Protein AF-A0A932LHV0-F1 (afdb_monomer)

Structure (mmCIF, N/CA/C/O backbone):
data_AF-A0A932LHV0-F1
#
_entry.id   AF-A0A932LHV0-F1
#
loop_
_atom_site.group_PDB
_atom_site.id
_atom_site.type_symbol
_atom_site.label_atom_id
_atom_site.label_alt_id
_atom_site.label_comp_id
_atom_site.label_asym_id
_atom_site.label_entity_id
_atom_site.label_seq_id
_atom_site.pdbx_PDB_ins_code
_atom_site.Cartn_x
_atom_site.Cartn_y
_atom_site.Cartn_z
_atom_site.occupancy
_atom_site.B_iso_or_equiv
_atom_site.auth_seq_id
_atom_site.auth_comp_id
_atom_site.auth_asym_id
_atom_site.auth_atom_id
_atom_site.pdbx_PDB_model_num
ATOM 1 N N . MET A 1 1 ? 22.022 50.233 45.975 1.00 42.16 1 MET A N 1
ATOM 2 C CA . MET A 1 1 ? 22.257 49.432 44.754 1.00 42.16 1 MET A CA 1
ATOM 3 C C . MET A 1 1 ? 21.323 48.230 44.822 1.00 42.16 1 MET A C 1
ATOM 5 O O . MET A 1 1 ? 21.501 47.379 45.677 1.00 42.16 1 MET A O 1
ATOM 9 N N . ILE A 1 2 ? 20.226 48.292 44.066 1.00 44.16 2 ILE A N 1
ATOM 10 C CA . ILE A 1 2 ? 19.004 47.484 44.217 1.00 44.16 2 ILE A CA 1
ATOM 11 C C . ILE A 1 2 ? 19.108 46.256 43.301 1.00 44.16 2 ILE A C 1
ATOM 13 O O . ILE A 1 2 ? 19.063 46.418 42.084 1.00 44.16 2 ILE A O 1
ATOM 17 N N . THR A 1 3 ? 19.202 45.040 43.843 1.00 54.91 3 THR A N 1
ATOM 18 C CA . THR A 1 3 ? 18.947 43.809 43.077 1.00 54.91 3 THR A CA 1
ATOM 19 C C . THR A 1 3 ? 17.485 43.416 43.279 1.00 54.91 3 THR A C 1
ATOM 21 O O . THR A 1 3 ? 17.048 43.054 44.368 1.00 54.91 3 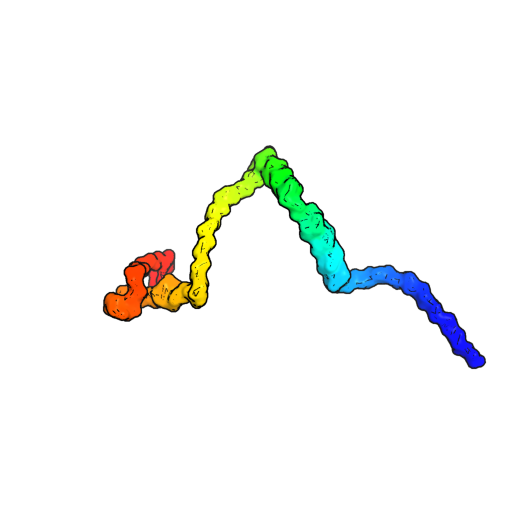THR A O 1
ATOM 24 N N . ARG A 1 4 ? 16.683 43.599 42.226 1.00 42.88 4 ARG A N 1
ATOM 25 C CA . ARG A 1 4 ? 15.242 43.320 42.230 1.00 42.88 4 ARG A CA 1
ATOM 26 C C . ARG A 1 4 ? 14.981 41.818 42.434 1.00 42.88 4 ARG A C 1
ATOM 28 O O . ARG A 1 4 ? 15.729 41.008 41.887 1.00 42.88 4 ARG A O 1
ATOM 35 N N . PRO A 1 5 ? 13.904 41.437 43.141 1.00 51.25 5 PRO A N 1
ATOM 36 C CA . PRO A 1 5 ? 13.514 40.043 43.278 1.00 51.25 5 PRO A CA 1
ATOM 37 C C . PRO A 1 5 ? 13.087 39.498 41.913 1.00 51.25 5 PRO A C 1
ATOM 39 O O . PRO A 1 5 ? 12.375 40.160 41.154 1.00 51.25 5 PRO A O 1
ATOM 42 N N . VAL A 1 6 ? 13.526 38.280 41.601 1.00 61.06 6 VAL A N 1
ATOM 43 C CA . VAL A 1 6 ? 13.008 37.507 40.472 1.00 61.06 6 VAL A CA 1
ATOM 44 C C . VAL A 1 6 ? 11.541 37.221 40.772 1.00 61.06 6 VAL A C 1
ATOM 46 O O . VAL A 1 6 ? 11.213 36.347 41.572 1.00 61.06 6 VAL A O 1
ATOM 49 N N . CYS A 1 7 ? 10.644 37.987 40.152 1.00 43.94 7 CYS A N 1
ATOM 50 C CA . CYS A 1 7 ? 9.229 37.662 40.113 1.00 43.94 7 CYS A CA 1
ATOM 51 C C . CYS A 1 7 ? 9.088 36.305 39.414 1.00 43.94 7 CYS A C 1
ATOM 53 O O . CYS A 1 7 ? 9.160 36.219 38.187 1.00 43.94 7 CYS A O 1
ATOM 55 N N . ARG A 1 8 ? 8.909 35.238 40.199 1.00 54.28 8 ARG A N 1
ATOM 56 C CA . ARG A 1 8 ? 8.499 33.919 39.718 1.00 54.28 8 ARG A CA 1
ATOM 57 C C . ARG A 1 8 ? 7.060 34.027 39.219 1.00 54.28 8 ARG A C 1
ATOM 59 O O . ARG A 1 8 ? 6.108 33.761 39.943 1.00 54.28 8 ARG A O 1
ATOM 66 N N . GLY A 1 9 ? 6.921 34.512 37.991 1.00 44.12 9 GLY A N 1
ATOM 67 C CA . GLY A 1 9 ? 5.641 34.653 37.321 1.00 44.12 9 GLY A CA 1
ATOM 68 C C . GLY A 1 9 ? 5.087 33.282 36.966 1.00 44.12 9 GLY A C 1
ATOM 69 O O . GLY A 1 9 ? 5.616 32.614 36.080 1.00 44.12 9 GLY A O 1
ATOM 70 N N . TYR A 1 10 ? 4.000 32.902 37.635 1.00 54.75 10 TYR A N 1
ATOM 71 C CA . TYR A 1 10 ? 2.962 32.046 37.069 1.00 54.75 10 TYR A CA 1
ATOM 72 C C . TYR A 1 10 ? 2.444 32.724 35.791 1.00 54.75 10 TYR A C 1
ATOM 74 O O . TYR A 1 10 ? 1.514 33.526 35.825 1.00 54.75 10 TYR A O 1
ATOM 82 N N . ARG A 1 11 ? 3.119 32.483 34.667 1.00 50.19 11 ARG A N 1
ATOM 83 C CA . ARG A 1 11 ? 2.658 32.886 33.340 1.00 50.19 11 ARG A CA 1
ATOM 84 C C . ARG A 1 11 ? 1.945 31.668 32.770 1.00 50.19 11 ARG A C 1
ATOM 86 O O . ARG A 1 11 ? 2.572 30.619 32.655 1.00 50.19 11 ARG A O 1
ATOM 93 N N . GLY A 1 12 ? 0.640 31.801 32.523 1.00 51.25 12 GLY A N 1
ATOM 94 C CA . GLY A 1 12 ? -0.185 30.748 31.933 1.00 51.25 12 GLY A CA 1
ATOM 95 C C . GLY A 1 12 ? 0.533 30.110 30.749 1.00 51.25 12 GLY A C 1
ATOM 96 O O . GLY A 1 12 ? 1.141 30.824 29.952 1.00 51.25 12 GLY A O 1
ATOM 97 N N . GLU A 1 13 ? 0.537 28.778 30.711 1.00 55.97 13 GLU A N 1
ATOM 98 C CA . GLU A 1 13 ? 1.237 27.989 29.702 1.00 55.97 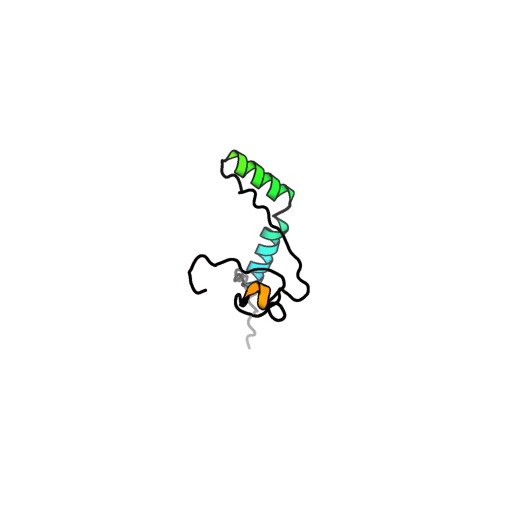13 GLU A CA 1
ATOM 99 C C . GLU A 1 13 ? 0.889 28.493 28.299 1.00 55.97 13 GLU A C 1
ATOM 101 O O . GLU A 1 13 ? -0.213 28.280 27.794 1.00 55.97 13 GLU A O 1
ATOM 106 N N . GLU A 1 14 ? 1.846 29.145 27.642 1.00 62.25 14 GLU A N 1
ATOM 107 C CA . GLU A 1 14 ? 1.822 29.235 26.192 1.00 62.25 14 GLU A CA 1
ATOM 108 C C . GLU A 1 14 ? 1.901 27.798 25.678 1.00 62.25 14 GLU A C 1
ATOM 110 O O . GLU A 1 14 ? 2.918 27.116 25.840 1.00 62.25 14 GLU A O 1
ATOM 115 N N . ILE A 1 15 ? 0.800 27.306 25.112 1.00 71.44 15 ILE A N 1
ATOM 116 C CA . ILE A 1 15 ? 0.734 25.968 24.534 1.00 71.44 15 ILE A CA 1
ATOM 117 C C . ILE A 1 15 ? 1.739 25.911 23.378 1.00 71.44 15 ILE A C 1
ATOM 119 O O . ILE A 1 15 ? 1.465 26.313 22.247 1.00 71.44 15 ILE A O 1
ATOM 123 N N . SER A 1 16 ? 2.938 25.408 23.662 1.00 82.12 16 SER A N 1
ATOM 124 C CA . SER A 1 16 ? 3.938 25.126 22.638 1.00 82.12 16 SER A CA 1
ATOM 125 C C . SER A 1 16 ? 3.404 24.045 21.698 1.00 82.12 16 SER A C 1
ATOM 127 O O . SER A 1 16 ? 2.823 23.061 22.158 1.00 82.12 16 SER A O 1
ATOM 129 N N . ARG A 1 17 ? 3.656 24.171 20.383 1.00 82.31 17 ARG A N 1
ATOM 130 C CA . ARG A 1 17 ? 3.268 23.164 19.368 1.00 82.31 17 ARG A CA 1
ATOM 131 C C . ARG A 1 17 ? 3.678 21.749 19.777 1.00 82.31 17 ARG A C 1
ATOM 133 O O . ARG A 1 17 ? 2.930 20.802 19.565 1.00 82.31 17 ARG A O 1
ATOM 140 N N . ARG A 1 18 ? 4.855 21.611 20.401 1.00 82.31 18 ARG A N 1
ATOM 141 C CA . ARG A 1 18 ? 5.343 20.328 20.918 1.00 82.31 18 ARG A CA 1
ATOM 142 C C . ARG A 1 18 ? 4.518 19.844 22.111 1.00 82.31 18 ARG A C 1
ATOM 144 O O . ARG A 1 18 ? 4.170 18.675 22.137 1.00 82.31 18 ARG A O 1
ATOM 151 N N . SER A 1 19 ? 4.192 20.722 23.061 1.00 82.62 19 SER A N 1
ATOM 152 C CA . SER A 1 19 ? 3.352 20.368 24.215 1.00 82.62 19 SER A CA 1
ATOM 153 C C . SER A 1 19 ? 1.956 19.924 23.764 1.00 82.62 19 SER A C 1
ATOM 155 O O . SER A 1 19 ? 1.465 18.901 24.226 1.00 82.62 19 SER A O 1
ATOM 157 N N . PHE A 1 20 ? 1.375 20.612 22.773 1.00 83.38 20 PHE A N 1
ATOM 158 C CA . PHE A 1 20 ? 0.096 20.239 22.164 1.00 83.38 20 PHE A CA 1
ATOM 159 C C . PHE A 1 20 ? 0.135 18.879 21.454 1.00 83.38 20 PHE A C 1
ATOM 161 O O . PHE A 1 20 ? -0.760 18.058 21.638 1.00 83.38 20 PHE A O 1
ATOM 168 N N . ILE A 1 21 ? 1.168 18.606 20.648 1.00 83.31 21 ILE A N 1
ATOM 169 C CA . ILE A 1 21 ? 1.305 17.303 19.978 1.00 83.31 21 ILE A CA 1
ATOM 170 C C . ILE A 1 21 ? 1.538 16.196 21.013 1.00 83.31 21 ILE A C 1
ATOM 172 O O . ILE A 1 21 ? 0.892 15.159 20.948 1.00 83.31 21 ILE A O 1
ATOM 176 N N . SER A 1 22 ? 2.395 16.416 22.012 1.00 80.56 22 SER A N 1
ATOM 177 C CA . SER A 1 22 ? 2.642 15.421 23.059 1.00 80.56 22 SER A CA 1
ATOM 178 C C . SER A 1 22 ? 1.385 15.117 23.881 1.00 80.56 22 SER A C 1
ATOM 180 O O . SER A 1 22 ? 1.075 13.949 24.107 1.00 80.56 22 SER A O 1
ATOM 182 N N . SER A 1 23 ? 0.630 16.139 24.295 1.00 79.25 23 SER A N 1
ATOM 183 C CA . SER A 1 23 ? -0.603 15.947 25.066 1.00 79.25 23 SER A CA 1
ATOM 184 C C . SER A 1 23 ? -1.722 15.324 24.228 1.00 79.25 23 SER A C 1
ATOM 186 O O . SER A 1 23 ? -2.429 14.449 24.723 1.00 79.25 23 SER A O 1
ATOM 188 N N . SER A 1 24 ? -1.843 15.690 22.947 1.00 76.00 24 SER A N 1
ATOM 189 C CA . SER A 1 24 ? -2.824 15.089 22.031 1.00 76.00 24 SER A CA 1
ATOM 190 C C . SER A 1 24 ? -2.485 13.652 21.635 1.00 76.00 24 SER A C 1
ATOM 192 O O . SER A 1 24 ? -3.399 12.846 21.498 1.00 76.00 24 SER A O 1
ATOM 194 N N . VAL A 1 25 ? -1.208 13.279 21.517 1.00 78.62 25 VAL A N 1
ATOM 195 C CA . VAL A 1 25 ? -0.807 11.879 21.302 1.00 78.62 25 VAL A CA 1
ATOM 196 C C . VAL A 1 25 ? -1.135 11.035 22.534 1.00 78.62 25 VAL A C 1
ATOM 198 O O . VAL A 1 25 ? -1.720 9.964 22.396 1.00 78.62 25 VAL A O 1
ATOM 201 N N . ILE A 1 26 ? -0.839 11.524 23.741 1.00 74.25 26 ILE A N 1
ATOM 202 C CA . ILE A 1 26 ? -1.161 10.802 24.982 1.00 74.25 26 ILE A CA 1
ATOM 203 C C . ILE A 1 26 ? -2.682 10.663 25.154 1.00 74.25 26 ILE A C 1
ATOM 205 O O . ILE A 1 26 ? -3.167 9.570 25.436 1.00 74.25 26 ILE A O 1
ATOM 209 N N . ALA A 1 27 ? -3.444 11.736 24.928 1.00 72.00 27 ALA A N 1
ATOM 210 C CA . ALA A 1 27 ? -4.900 11.718 25.064 1.00 72.00 27 ALA A CA 1
ATOM 211 C C . ALA A 1 27 ? -5.610 10.946 23.934 1.00 72.00 27 ALA A C 1
ATOM 213 O O . ALA A 1 27 ? -6.606 10.271 24.180 1.00 72.00 27 ALA A O 1
ATOM 214 N N . GLY A 1 28 ? -5.11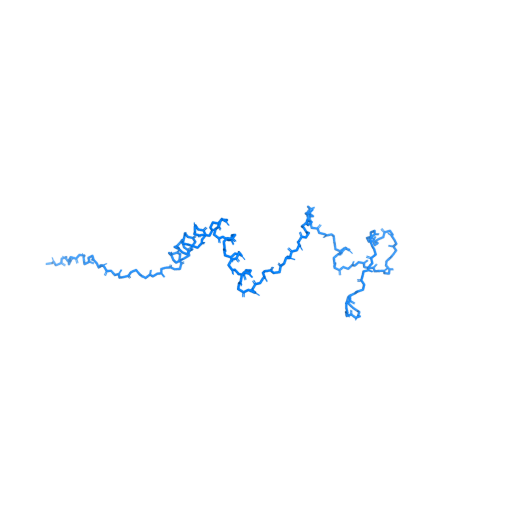2 11.039 22.699 1.00 69.31 28 GLY A N 1
ATOM 215 C CA . GLY A 1 28 ? -5.759 10.498 21.502 1.00 69.31 28 GLY A CA 1
ATOM 216 C C . GLY A 1 28 ? -5.313 9.086 21.131 1.00 69.31 28 GLY A C 1
ATOM 217 O O . GLY A 1 28 ? -6.152 8.246 20.826 1.00 69.31 28 GLY A O 1
ATOM 218 N N . VAL A 1 29 ? -4.010 8.794 21.183 1.00 65.62 29 VAL A N 1
ATOM 219 C CA . VAL A 1 29 ? -3.463 7.463 20.854 1.00 65.62 29 VAL A CA 1
ATOM 220 C C . VAL A 1 29 ? -3.487 6.546 22.078 1.00 65.62 29 VAL A C 1
ATOM 222 O O . VAL A 1 29 ? -3.788 5.364 21.944 1.00 65.62 29 VAL A O 1
ATOM 225 N N . GLY A 1 30 ? -3.258 7.081 23.283 1.00 66.19 30 GLY A N 1
ATOM 226 C CA . GLY A 1 30 ? -3.407 6.320 24.532 1.00 66.19 30 GLY A CA 1
ATOM 227 C C . GLY A 1 30 ? -4.865 6.014 24.903 1.00 66.19 30 GLY A C 1
ATOM 228 O O . GLY A 1 30 ? -5.131 5.052 25.618 1.00 66.19 30 GLY A O 1
ATOM 229 N N . GLY A 1 31 ? -5.811 6.812 24.399 1.00 71.44 31 GLY A N 1
ATOM 230 C CA . GLY A 1 31 ? -7.243 6.687 24.680 1.00 71.44 31 GLY A CA 1
ATOM 231 C C . GLY A 1 31 ? -8.057 5.933 23.627 1.00 71.44 31 GLY A C 1
ATOM 232 O O . GLY A 1 31 ? -9.254 5.758 23.836 1.00 71.44 31 GLY A O 1
ATOM 233 N N . LEU A 1 32 ? -7.457 5.508 22.508 1.00 80.25 32 LEU A N 1
ATOM 234 C CA . LEU A 1 32 ? -8.135 4.755 21.448 1.00 80.25 32 LEU A CA 1
ATOM 235 C C . LEU A 1 32 ? -7.711 3.282 21.489 1.00 80.25 32 LEU A C 1
ATOM 237 O O . LEU A 1 32 ? -6.936 2.799 20.666 1.00 80.25 32 LEU A O 1
ATOM 241 N N . THR A 1 33 ? -8.213 2.557 22.483 1.00 84.88 33 THR A N 1
ATOM 242 C CA . THR A 1 33 ? -7.959 1.117 22.608 1.00 84.88 33 THR A CA 1
ATOM 243 C C . THR A 1 33 ? -8.801 0.319 21.607 1.00 84.88 33 THR A C 1
ATOM 245 O O . THR A 1 33 ? -9.887 0.743 21.203 1.00 84.88 33 THR A O 1
ATOM 248 N N . LEU A 1 34 ? -8.344 -0.880 21.230 1.00 84.69 34 LEU A N 1
ATOM 249 C CA . LEU A 1 34 ? -9.098 -1.767 20.335 1.00 84.69 34 LEU A CA 1
ATOM 250 C C . LEU A 1 34 ? -10.552 -2.016 20.811 1.00 84.69 34 LEU A C 1
ATOM 252 O O . LEU A 1 34 ? -11.457 -1.902 19.983 1.00 84.69 34 LEU A O 1
ATOM 256 N N . PRO A 1 35 ? -10.835 -2.266 22.110 1.00 88.38 35 PRO A N 1
ATOM 257 C CA . PRO A 1 35 ? -12.211 -2.383 22.596 1.00 88.38 35 PRO A CA 1
ATOM 258 C C . PRO A 1 35 ? -13.065 -1.130 22.362 1.00 88.38 35 PRO A C 1
ATOM 260 O O . PRO A 1 35 ? -14.235 -1.248 22.004 1.00 88.38 35 PRO A O 1
ATOM 263 N N . GLN A 1 36 ? -12.497 0.071 22.519 1.00 88.44 36 GLN A N 1
ATOM 264 C CA . GLN A 1 36 ? -13.218 1.323 22.258 1.00 88.44 36 GLN A CA 1
ATOM 265 C C . GLN A 1 36 ? -13.536 1.488 20.772 1.00 88.44 36 GLN A C 1
ATOM 267 O O . GLN A 1 36 ? -14.648 1.890 20.434 1.00 88.44 36 GLN A O 1
ATOM 272 N N . VAL A 1 37 ? -12.611 1.109 19.885 1.00 87.12 37 VAL A N 1
ATOM 273 C CA . VAL A 1 37 ? -12.851 1.110 18.433 1.00 87.12 37 VAL A CA 1
ATOM 274 C C . VAL A 1 37 ? -13.978 0.142 18.066 1.00 87.12 37 VAL A C 1
ATOM 276 O O . VAL A 1 37 ? -14.872 0.497 17.299 1.00 87.12 37 VAL A O 1
ATOM 279 N N . LEU A 1 38 ? -13.976 -1.071 18.626 1.00 88.31 38 LEU A N 1
ATOM 280 C CA . LEU A 1 38 ? -15.030 -2.059 18.373 1.00 88.31 38 LEU A CA 1
ATOM 281 C C . LEU A 1 38 ? -16.394 -1.591 18.896 1.00 88.31 38 LEU A C 1
ATOM 283 O O . LEU A 1 38 ? -17.395 -1.726 18.193 1.00 88.31 38 LEU A O 1
ATOM 287 N N . ARG A 1 39 ? -16.433 -0.975 20.083 1.00 89.50 39 ARG A N 1
ATOM 288 C CA . ARG A 1 39 ? -17.654 -0.380 20.641 1.00 89.50 39 ARG A CA 1
ATOM 289 C C . ARG A 1 39 ? -18.200 0.742 19.757 1.00 89.50 39 ARG A C 1
ATOM 291 O O . ARG A 1 39 ? -19.381 0.727 19.428 1.00 89.50 39 ARG A O 1
ATOM 298 N N . GLN A 1 40 ? -17.350 1.670 19.319 1.00 87.69 40 GLN A N 1
ATOM 299 C CA . GLN A 1 40 ? -17.753 2.754 18.417 1.00 87.69 40 GLN A CA 1
ATOM 300 C C . GLN A 1 40 ? -18.268 2.223 17.072 1.00 87.69 40 GLN A C 1
ATOM 302 O O . GLN A 1 40 ? -19.233 2.757 16.531 1.00 87.69 40 GLN A O 1
ATOM 307 N N . ARG A 1 41 ? -17.670 1.148 16.538 1.00 86.06 41 ARG A N 1
ATOM 308 C CA . ARG A 1 41 ? -18.170 0.475 15.327 1.00 86.06 41 ARG A CA 1
ATOM 309 C C . ARG A 1 41 ? -19.563 -0.126 15.532 1.00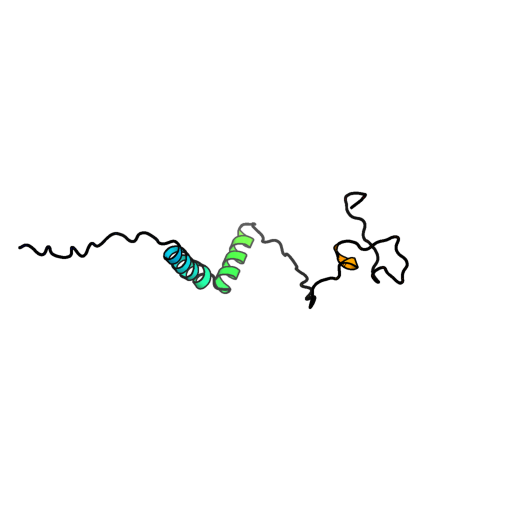 86.06 41 ARG A C 1
ATOM 311 O O . ARG A 1 41 ? -20.402 0.011 14.646 1.00 86.06 41 ARG A O 1
ATOM 318 N N . ALA A 1 42 ? -19.821 -0.748 16.683 1.00 87.69 42 ALA A N 1
ATOM 319 C CA . ALA A 1 42 ? -21.138 -1.292 17.015 1.00 87.69 42 ALA A CA 1
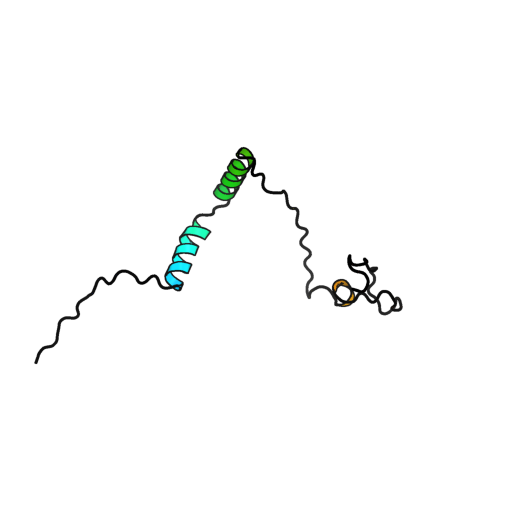ATOM 320 C C . ALA A 1 42 ? -22.198 -0.184 17.156 1.00 87.69 42 ALA A C 1
ATOM 322 O O . ALA A 1 42 ? -23.274 -0.280 16.568 1.00 87.69 42 ALA A O 1
ATOM 323 N N . GLU A 1 43 ? -21.874 0.906 17.860 1.00 90.69 43 GLU A N 1
ATOM 324 C CA . GLU A 1 43 ? -22.753 2.076 17.989 1.00 90.69 43 GLU A CA 1
ATOM 325 C C . GLU A 1 43 ? -23.042 2.707 16.610 1.00 90.69 43 GLU A C 1
ATOM 327 O O . GLU A 1 43 ? -24.196 2.975 16.270 1.00 90.69 43 GLU A O 1
ATOM 332 N N . ALA A 1 44 ? -22.029 2.852 15.749 1.00 87.06 44 ALA A N 1
ATOM 333 C CA . ALA A 1 44 ? -22.206 3.352 14.384 1.00 87.06 44 ALA A CA 1
ATOM 334 C C . ALA A 1 44 ? -23.112 2.450 13.525 1.00 87.06 44 ALA A C 1
ATOM 336 O O . ALA A 1 44 ? -23.938 2.964 12.767 1.00 87.06 44 ALA A O 1
ATOM 337 N N . ALA A 1 45 ? -23.006 1.124 13.674 1.00 84.62 45 ALA A N 1
ATOM 338 C CA . ALA A 1 45 ? -23.888 0.174 13.000 1.00 84.62 45 ALA A CA 1
ATOM 339 C C . ALA A 1 45 ? -25.353 0.346 13.440 1.00 84.62 45 ALA A C 1
ATOM 341 O O . ALA A 1 45 ? -26.237 0.402 12.586 1.00 84.62 45 ALA A O 1
ATOM 342 N N . THR A 1 46 ? -25.615 0.524 14.743 1.00 86.62 46 THR A N 1
ATOM 343 C CA . THR A 1 46 ? -26.979 0.792 15.248 1.00 86.62 46 THR A CA 1
ATOM 344 C C . THR A 1 46 ? -27.550 2.129 14.773 1.00 86.62 46 THR A C 1
ATOM 346 O O . THR A 1 46 ? -28.749 2.236 14.539 1.00 86.62 46 THR A O 1
ATOM 349 N N . ALA A 1 47 ? -26.698 3.135 14.558 1.00 87.25 47 ALA A N 1
ATOM 350 C CA . ALA A 1 47 ? -27.094 4.449 14.053 1.00 87.25 47 ALA A CA 1
ATOM 351 C C . ALA A 1 47 ? -27.297 4.491 12.522 1.00 87.25 47 ALA A C 1
ATOM 353 O O . ALA A 1 47 ? -27.420 5.576 11.951 1.00 87.25 47 ALA A O 1
ATOM 3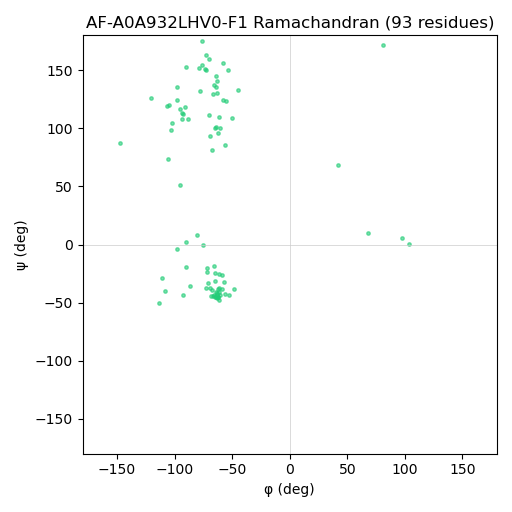54 N N . GLY A 1 48 ? -27.258 3.342 11.834 1.00 80.69 48 GLY A N 1
ATOM 355 C CA . GLY A 1 48 ? -27.357 3.262 10.373 1.00 80.69 48 GLY A CA 1
ATOM 356 C C . GLY A 1 48 ? -26.147 3.843 9.630 1.00 80.69 48 GLY A C 1
ATOM 357 O O . GLY A 1 48 ? -26.177 3.985 8.411 1.00 80.69 48 GLY A O 1
ATOM 358 N N . ARG A 1 49 ? -25.059 4.166 10.341 1.00 78.75 49 ARG A N 1
ATOM 359 C CA . ARG A 1 49 ? -23.790 4.661 9.783 1.00 78.75 49 ARG A CA 1
ATOM 360 C C . ARG A 1 49 ? -22.816 3.503 9.593 1.00 78.75 49 ARG A C 1
ATOM 362 O O . ARG A 1 49 ? -21.686 3.549 10.080 1.00 78.75 49 ARG A O 1
ATOM 369 N N . ALA A 1 50 ? -23.273 2.440 8.932 1.00 68.94 50 ALA A N 1
ATOM 370 C CA . ALA A 1 50 ? -22.461 1.251 8.715 1.00 68.94 50 ALA A CA 1
ATOM 371 C C . ALA A 1 50 ? -21.141 1.630 8.021 1.00 68.94 50 ALA A C 1
ATOM 373 O O . ALA A 1 50 ? -21.129 2.255 6.958 1.00 68.94 50 ALA A O 1
ATOM 374 N N . VAL A 1 51 ? -20.021 1.269 8.648 1.00 70.56 51 VAL A N 1
ATOM 375 C CA . VAL A 1 51 ? -18.695 1.412 8.041 1.00 70.56 51 VAL A CA 1
ATOM 376 C C . VAL A 1 51 ? -18.640 0.454 6.853 1.00 70.56 51 VAL A C 1
ATOM 378 O O . VAL A 1 51 ? -18.985 -0.716 6.999 1.00 70.56 51 VAL A O 1
ATOM 381 N N . LYS A 1 52 ? -18.236 0.943 5.675 1.00 76.69 52 LYS A N 1
ATOM 382 C CA . LYS A 1 52 ? -18.070 0.091 4.489 1.00 76.69 52 LYS A CA 1
ATOM 383 C C . LYS A 1 52 ? -17.071 -1.023 4.796 1.00 76.69 52 LYS A C 1
ATOM 385 O O . LYS A 1 52 ? -15.933 -0.726 5.166 1.00 76.69 52 LYS A O 1
ATOM 390 N N . ASP A 1 53 ? -17.483 -2.271 4.598 1.00 77.44 53 ASP A N 1
ATOM 391 C CA . ASP A 1 53 ? -16.593 -3.425 4.690 1.00 77.44 53 ASP A CA 1
ATOM 392 C C . ASP A 1 53 ? -15.613 -3.394 3.511 1.00 77.44 53 ASP A C 1
ATOM 394 O O . ASP A 1 53 ? -15.939 -3.752 2.379 1.00 77.44 53 ASP A O 1
ATOM 398 N N . THR A 1 54 ? -14.445 -2.802 3.752 1.00 83.00 54 THR A N 1
ATOM 399 C CA . THR A 1 54 ? -13.444 -2.531 2.722 1.00 83.00 54 THR A CA 1
ATOM 400 C C . THR A 1 54 ? -12.351 -3.581 2.838 1.00 83.00 54 THR A C 1
ATOM 402 O O . THR A 1 54 ? -11.515 -3.509 3.738 1.00 83.00 54 THR A O 1
ATOM 405 N N . ALA A 1 55 ? -12.348 -4.551 1.926 1.00 86.56 55 ALA A N 1
ATOM 406 C CA . ALA A 1 55 ? -11.261 -5.513 1.806 1.00 86.56 55 ALA A CA 1
ATOM 407 C C . ALA A 1 55 ? -10.070 -4.875 1.073 1.00 86.56 55 ALA A C 1
ATOM 409 O O . ALA A 1 55 ? -10.235 -4.261 0.019 1.00 86.56 55 ALA A O 1
ATOM 410 N N . VAL A 1 56 ? -8.867 -5.030 1.628 1.00 89.25 56 VAL A N 1
ATOM 41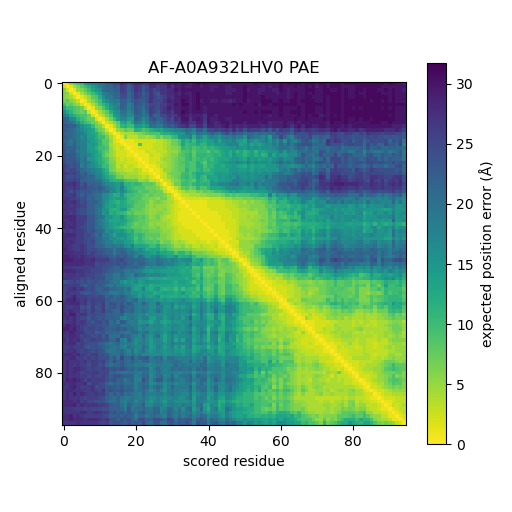1 C CA . VAL A 1 56 ? -7.616 -4.532 1.040 1.00 89.25 56 VAL A CA 1
ATOM 412 C C . VAL A 1 56 ? -6.686 -5.714 0.803 1.00 89.25 56 VAL A C 1
ATOM 414 O O . VAL A 1 56 ? -6.388 -6.462 1.732 1.00 89.25 56 VAL A O 1
ATOM 417 N N . ILE A 1 57 ? -6.204 -5.868 -0.430 1.00 91.25 57 ILE A N 1
ATOM 418 C CA . ILE A 1 57 ? -5.153 -6.832 -0.765 1.00 91.25 57 ILE A CA 1
ATOM 419 C C . ILE A 1 57 ? -3.816 -6.100 -0.672 1.00 91.25 57 ILE A C 1
ATOM 421 O O . ILE A 1 57 ? -3.536 -5.203 -1.466 1.00 91.25 57 ILE A O 1
ATOM 425 N N . GLN A 1 58 ? -2.998 -6.467 0.313 1.00 89.50 58 GLN A N 1
ATOM 426 C CA . GLN A 1 58 ? -1.639 -5.949 0.440 1.00 89.50 58 GLN A CA 1
ATOM 427 C C . GLN A 1 58 ? -0.675 -6.866 -0.312 1.00 89.50 58 GLN A C 1
ATOM 429 O O . GLN A 1 58 ? -0.521 -8.033 0.039 1.00 89.50 58 GLN A O 1
ATOM 434 N N . ILE A 1 59 ? -0.002 -6.318 -1.322 1.00 87.19 59 ILE A N 1
ATOM 435 C CA . ILE A 1 59 ? 1.049 -7.013 -2.066 1.00 87.19 59 ILE A CA 1
ATOM 436 C C . ILE A 1 59 ? 2.389 -6.411 -1.648 1.00 87.19 59 ILE A C 1
ATOM 438 O O . ILE A 1 59 ? 2.619 -5.215 -1.833 1.00 87.19 59 ILE A O 1
ATOM 442 N N . TRP A 1 60 ? 3.273 -7.228 -1.075 1.00 87.88 60 TRP A N 1
ATOM 443 C CA . TRP A 1 60 ? 4.627 -6.801 -0.731 1.00 87.88 60 TRP A CA 1
ATOM 444 C C . TRP A 1 60 ? 5.566 -7.023 -1.917 1.00 87.88 60 TRP A C 1
ATOM 446 O O . TRP A 1 60 ? 5.923 -8.157 -2.231 1.00 87.88 60 TRP A O 1
ATOM 456 N N . LEU A 1 61 ? 5.982 -5.936 -2.563 1.00 87.12 61 LEU A N 1
ATOM 457 C CA . LEU A 1 61 ? 6.951 -5.963 -3.658 1.00 87.12 61 LEU A CA 1
ATOM 458 C C . LEU A 1 61 ? 8.305 -5.485 -3.125 1.00 87.12 61 LEU A C 1
ATOM 460 O O . LEU A 1 61 ? 8.535 -4.285 -2.972 1.00 87.12 61 LEU A O 1
ATOM 464 N N . GLY A 1 62 ? 9.198 -6.423 -2.801 1.00 87.06 62 GLY A N 1
ATOM 465 C CA . GLY A 1 62 ? 10.562 -6.104 -2.378 1.00 87.06 62 GLY A CA 1
ATOM 466 C C . GLY A 1 62 ? 11.334 -5.438 -3.518 1.00 87.06 62 GLY A C 1
ATOM 467 O O . GLY A 1 62 ? 11.793 -6.128 -4.418 1.00 87.06 62 GLY A O 1
ATOM 468 N N . GLY A 1 63 ? 11.451 -4.107 -3.481 1.00 89.56 63 GLY A N 1
ATOM 469 C CA . GLY A 1 63 ? 12.054 -3.304 -4.556 1.00 89.56 63 GLY A CA 1
ATOM 470 C C . GLY A 1 63 ? 11.054 -2.553 -5.445 1.00 89.56 63 GLY A C 1
ATOM 471 O O . GLY A 1 63 ? 11.479 -1.821 -6.332 1.00 89.56 63 GLY A O 1
ATOM 472 N N . GLY A 1 64 ? 9.750 -2.669 -5.174 1.00 87.69 64 GLY A N 1
ATOM 473 C CA . GLY A 1 64 ? 8.693 -2.026 -5.957 1.00 87.69 64 GLY A CA 1
ATOM 474 C C . GLY A 1 64 ? 8.336 -2.780 -7.246 1.00 87.69 64 GLY A C 1
ATOM 475 O O . GLY A 1 64 ? 8.983 -3.769 -7.593 1.00 87.69 64 GLY A O 1
ATOM 476 N N . PRO A 1 65 ? 7.264 -2.362 -7.936 1.00 86.38 65 PRO A N 1
ATOM 477 C CA . PRO A 1 65 ? 6.924 -2.907 -9.245 1.00 86.38 65 PRO A CA 1
ATOM 478 C C . PRO A 1 65 ? 7.908 -2.388 -10.304 1.00 86.38 65 PRO A C 1
ATOM 480 O O . PRO A 1 65 ? 8.425 -1.275 -10.179 1.00 86.38 65 PRO A O 1
ATOM 483 N N . SER A 1 66 ? 8.167 -3.165 -11.360 1.00 85.44 66 SER A N 1
ATOM 484 C CA . SER A 1 66 ? 8.984 -2.658 -12.465 1.00 85.44 66 SER A CA 1
ATOM 485 C C . SER A 1 66 ? 8.218 -1.588 -13.260 1.00 85.44 66 SER A C 1
ATOM 487 O O . SER A 1 66 ? 6.988 -1.456 -13.186 1.00 85.44 66 SER A O 1
ATOM 489 N N . HIS A 1 67 ? 8.977 -0.776 -14.001 1.00 85.31 67 HIS A N 1
ATOM 490 C CA . HIS A 1 67 ? 8.438 0.276 -14.860 1.00 85.31 67 HIS A CA 1
ATOM 491 C C . HIS A 1 67 ? 7.437 -0.307 -15.865 1.00 85.31 67 HIS A C 1
ATOM 493 O O . HIS A 1 67 ? 6.355 0.256 -16.041 1.00 85.31 67 HIS A O 1
ATOM 499 N N . PHE A 1 68 ? 7.768 -1.458 -16.458 1.00 86.12 68 PHE A N 1
ATOM 500 C CA . PHE A 1 68 ? 6.949 -2.104 -17.480 1.00 86.12 68 PHE A CA 1
ATOM 501 C C . PHE A 1 68 ? 5.584 -2.570 -16.952 1.00 86.12 68 PHE A C 1
ATOM 503 O O . PHE A 1 68 ? 4.639 -2.666 -17.715 1.00 86.12 68 PHE A O 1
ATOM 510 N N . GLU A 1 69 ? 5.420 -2.833 -15.658 1.00 82.88 69 GLU A N 1
ATOM 511 C CA . GLU A 1 69 ? 4.128 -3.245 -15.097 1.00 82.88 69 GLU A CA 1
ATOM 512 C C . GLU A 1 69 ? 3.274 -2.061 -14.630 1.00 82.88 69 GLU A C 1
ATOM 514 O O . GLU A 1 69 ? 2.068 -2.219 -14.457 1.00 82.88 69 GLU A O 1
ATOM 519 N N . THR A 1 70 ? 3.879 -0.890 -14.402 1.00 83.81 70 THR A N 1
ATOM 520 C CA . THR A 1 70 ? 3.193 0.241 -13.751 1.00 83.81 70 THR A CA 1
ATOM 521 C C . THR A 1 70 ? 2.988 1.433 -14.672 1.00 83.81 70 THR A C 1
ATOM 523 O O . THR A 1 70 ? 1.889 1.975 -14.726 1.00 83.81 70 THR A O 1
ATOM 526 N N . TYR A 1 71 ? 4.052 1.874 -15.345 1.00 82.81 71 TYR A N 1
ATOM 527 C CA . TYR A 1 71 ? 4.103 3.186 -15.993 1.00 82.81 71 TYR A CA 1
ATOM 528 C C . TYR A 1 71 ? 4.059 3.110 -17.518 1.00 82.81 71 TYR A C 1
ATOM 530 O O . TYR A 1 71 ? 3.398 3.940 -18.131 1.00 82.81 71 TYR A O 1
ATOM 538 N N . ASP A 1 72 ? 4.743 2.137 -18.123 1.00 85.94 72 ASP A N 1
ATOM 539 C CA . ASP A 1 72 ? 4.783 1.978 -19.580 1.00 85.94 72 ASP A CA 1
ATOM 540 C C . ASP A 1 72 ? 4.901 0.497 -19.958 1.00 85.94 72 ASP A C 1
ATOM 542 O O . ASP A 1 72 ? 6.005 -0.030 -20.125 1.00 85.94 72 ASP A O 1
ATOM 546 N N . PRO A 1 73 ? 3.770 -0.210 -20.090 1.00 85.06 73 PRO A N 1
ATOM 547 C CA . PRO A 1 73 ? 3.776 -1.621 -20.437 1.00 85.06 73 PRO A CA 1
ATOM 548 C C . PRO A 1 73 ? 4.075 -1.899 -21.910 1.00 85.06 73 PRO A C 1
ATOM 550 O O . PRO A 1 73 ? 4.131 -3.068 -22.298 1.00 85.06 73 PRO A O 1
ATOM 553 N N . LYS A 1 74 ? 4.289 -0.846 -22.716 1.00 87.06 74 LYS A N 1
ATOM 554 C CA . LYS A 1 74 ? 4.727 -0.901 -24.112 1.00 87.06 74 LYS A CA 1
ATOM 555 C C . LYS A 1 74 ? 4.015 -2.009 -24.910 1.00 87.06 74 LYS A C 1
ATOM 557 O O . LYS A 1 74 ? 4.645 -3.000 -25.291 1.00 87.06 74 LYS A O 1
ATOM 562 N N . PRO A 1 75 ? 2.701 -1.864 -25.160 1.00 86.19 75 PRO A N 1
ATOM 563 C CA . PRO A 1 75 ? 1.879 -2.915 -25.767 1.00 86.19 75 PRO A CA 1
ATOM 564 C C . PRO A 1 75 ? 2.404 -3.387 -27.129 1.00 86.19 75 PRO A C 1
ATOM 566 O O . PRO A 1 75 ? 2.286 -4.567 -27.446 1.00 86.19 75 PRO A O 1
ATOM 569 N N . ASP A 1 76 ? 3.026 -2.487 -27.891 1.00 87.69 76 ASP A N 1
ATOM 570 C CA . ASP A 1 76 ? 3.521 -2.755 -29.244 1.00 87.69 76 ASP A CA 1
ATOM 571 C C . ASP A 1 76 ? 4.974 -3.270 -29.279 1.00 87.69 76 ASP A C 1
ATOM 573 O O . ASP A 1 76 ? 5.538 -3.474 -30.356 1.00 87.69 76 ASP A O 1
ATOM 577 N N . ALA A 1 77 ? 5.627 -3.462 -28.121 1.00 86.88 77 ALA A N 1
ATOM 578 C CA . ALA A 1 77 ? 6.971 -4.038 -28.088 1.00 86.88 77 ALA A CA 1
ATOM 579 C C . ALA A 1 77 ? 6.967 -5.547 -28.381 1.00 86.88 77 ALA A C 1
ATOM 581 O O . ALA A 1 77 ? 6.036 -6.255 -27.988 1.00 86.88 77 ALA A O 1
ATOM 582 N N . PRO A 1 78 ? 8.066 -6.070 -28.958 1.00 88.06 78 PRO A N 1
ATOM 583 C CA . PRO A 1 78 ? 8.308 -7.505 -29.034 1.00 88.06 78 PRO A CA 1
ATOM 584 C C . PRO A 1 78 ? 8.228 -8.191 -27.665 1.00 88.06 78 PRO A C 1
ATOM 586 O O . PRO A 1 78 ? 8.554 -7.601 -26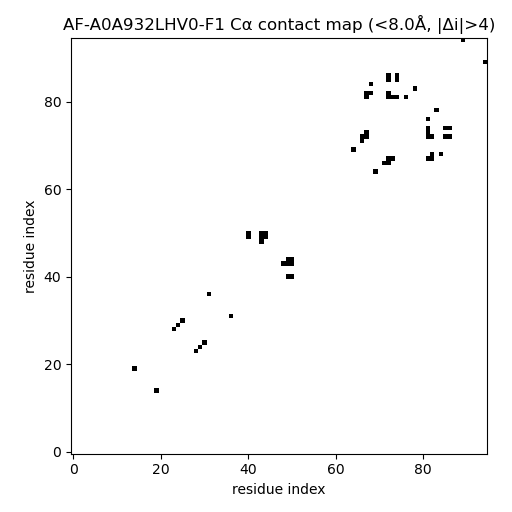.627 1.00 88.06 78 PRO A O 1
ATOM 589 N N . ALA A 1 79 ? 7.820 -9.463 -27.677 1.00 84.75 79 ALA A N 1
ATOM 590 C CA . ALA A 1 79 ? 7.637 -10.273 -26.475 1.00 84.75 79 ALA A CA 1
ATOM 591 C C . ALA A 1 79 ? 8.922 -10.413 -25.642 1.00 84.75 79 ALA A C 1
ATOM 593 O O . ALA A 1 79 ? 8.832 -10.593 -24.433 1.00 84.75 79 ALA A O 1
ATOM 594 N N . GLU A 1 80 ? 10.103 -10.300 -26.263 1.00 86.06 80 GLU A N 1
ATOM 595 C CA . GLU A 1 80 ? 11.379 -10.377 -25.545 1.00 86.06 80 GLU A CA 1
ATOM 596 C C . GLU A 1 80 ? 11.665 -9.140 -24.678 1.00 86.06 80 GLU A C 1
ATOM 598 O O . GLU A 1 80 ? 12.498 -9.209 -23.777 1.00 86.06 80 GLU A O 1
ATOM 603 N N . TYR A 1 81 ? 11.010 -8.005 -24.955 1.00 80.62 81 TYR A N 1
ATOM 604 C CA . TYR A 1 81 ? 11.251 -6.726 -24.276 1.00 80.62 81 TYR A CA 1
ATOM 605 C C . TYR A 1 81 ? 10.087 -6.282 -23.386 1.00 80.62 81 TYR A C 1
ATOM 607 O O . TYR A 1 81 ? 10.299 -5.565 -22.410 1.00 80.62 81 TYR A O 1
ATOM 615 N N . ARG A 1 82 ? 8.852 -6.671 -23.721 1.00 84.75 82 ARG A N 1
ATOM 616 C CA . ARG A 1 82 ? 7.677 -6.337 -22.908 1.00 84.75 82 ARG A CA 1
ATOM 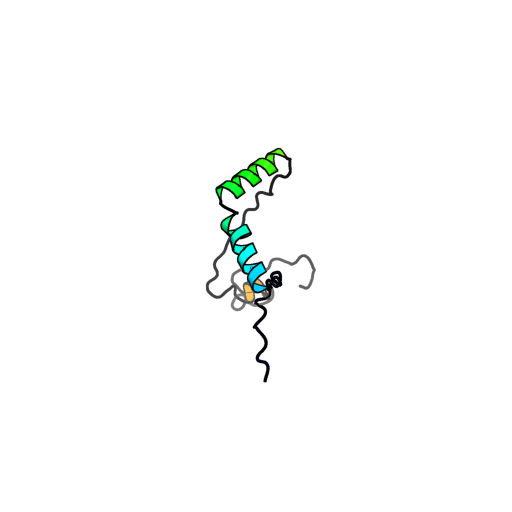617 C C . ARG A 1 82 ? 7.572 -7.262 -21.690 1.00 84.75 82 ARG A C 1
ATOM 619 O O . ARG A 1 82 ? 7.996 -8.415 -21.737 1.00 84.75 82 ARG A O 1
ATOM 626 N N . GLY A 1 83 ? 6.964 -6.766 -20.611 1.00 82.38 83 GLY A N 1
ATOM 627 C CA . GLY A 1 83 ? 6.666 -7.584 -19.434 1.00 82.38 83 GLY A CA 1
ATOM 628 C C . GLY A 1 83 ? 5.791 -8.803 -19.784 1.00 82.38 83 GLY A C 1
ATOM 629 O O . GLY A 1 83 ? 5.054 -8.778 -20.775 1.00 82.38 83 GLY A O 1
ATOM 630 N N . PRO A 1 84 ? 5.825 -9.880 -18.978 1.00 82.75 84 PRO A N 1
ATOM 631 C CA . PRO A 1 84 ? 5.094 -11.120 -19.268 1.00 82.75 84 PRO A CA 1
ATOM 632 C C . PRO A 1 84 ? 3.569 -10.942 -19.232 1.00 82.75 84 PRO A C 1
ATOM 634 O O . PRO A 1 84 ? 2.823 -11.762 -19.769 1.00 82.75 84 PRO A O 1
ATOM 637 N N . PHE A 1 85 ? 3.094 -9.869 -18.602 1.00 81.56 85 PHE A N 1
ATOM 638 C CA . PHE A 1 85 ? 1.681 -9.547 -18.478 1.00 81.56 85 PHE A CA 1
ATOM 639 C C . PHE A 1 85 ? 1.197 -8.674 -19.652 1.00 81.56 85 PHE A C 1
ATOM 641 O O . PHE A 1 85 ? 1.965 -7.982 -20.325 1.00 81.56 85 PHE A O 1
ATOM 648 N N . GLY A 1 86 ? -0.093 -8.766 -19.972 1.00 80.88 86 GLY A N 1
ATOM 649 C CA . GLY A 1 86 ? -0.730 -7.912 -20.978 1.00 80.88 86 GLY A CA 1
ATOM 650 C C . GLY A 1 86 ? -1.002 -6.498 -20.457 1.00 80.88 86 GLY A C 1
ATOM 651 O O . GLY A 1 86 ? -0.826 -6.217 -19.274 1.00 80.88 86 GLY A O 1
ATOM 652 N N . VAL A 1 87 ? -1.480 -5.624 -21.343 1.00 85.94 87 VAL A N 1
ATOM 653 C CA . VAL A 1 87 ? -1.870 -4.249 -21.000 1.00 85.94 87 VAL A CA 1
ATOM 654 C C . VAL A 1 87 ? -3.377 -4.176 -20.794 1.00 85.94 87 VAL A C 1
ATOM 656 O O . VAL A 1 87 ? -4.138 -4.722 -21.592 1.00 85.94 87 VAL A O 1
ATOM 659 N N . ILE A 1 88 ? -3.810 -3.485 -19.741 1.00 86.00 88 ILE A N 1
ATOM 660 C CA . ILE A 1 88 ? -5.216 -3.124 -19.546 1.00 86.00 88 ILE A CA 1
ATOM 661 C C . ILE A 1 88 ? -5.388 -1.684 -20.043 1.00 86.00 88 ILE A C 1
ATOM 663 O O . ILE A 1 88 ? -4.668 -0.809 -19.561 1.00 86.00 88 ILE A O 1
ATOM 667 N N . PRO A 1 89 ? -6.310 -1.411 -20.986 1.00 85.81 89 PRO A N 1
ATOM 668 C CA . PRO A 1 89 ? -6.522 -0.058 -21.482 1.00 85.81 89 PRO A CA 1
ATOM 669 C C . PRO A 1 89 ? -7.028 0.845 -20.358 1.00 85.81 89 PRO A C 1
ATOM 671 O O . PRO A 1 89 ? -7.922 0.471 -19.590 1.00 85.81 89 PRO A O 1
ATOM 674 N N . THR A 1 90 ? -6.464 2.047 -20.265 1.00 85.69 90 THR A N 1
ATOM 675 C CA . THR A 1 90 ? -6.945 3.038 -19.309 1.00 85.69 90 THR A CA 1
ATOM 676 C C . THR A 1 90 ? -8.295 3.601 -19.766 1.00 85.69 90 THR A C 1
ATOM 678 O O . THR A 1 90 ? -8.722 3.456 -20.914 1.00 85.69 90 THR A O 1
ATOM 681 N N . LYS A 1 91 ? -9.016 4.251 -18.846 1.00 90.19 91 LYS A N 1
ATOM 682 C CA . LYS A 1 91 ? -10.321 4.861 -19.153 1.00 90.19 91 LYS A CA 1
ATOM 683 C C . LYS A 1 91 ? -10.217 5.965 -20.218 1.00 90.19 91 LYS A C 1
ATOM 685 O O . LYS A 1 91 ? -11.213 6.267 -20.872 1.00 90.19 91 LYS A O 1
ATOM 690 N N . LEU A 1 92 ? -9.051 6.597 -20.343 1.00 88.62 92 LEU A N 1
ATOM 691 C CA . LEU A 1 92 ? -8.801 7.675 -21.288 1.00 88.62 92 LEU A CA 1
ATOM 692 C C . LEU A 1 92 ? -7.965 7.123 -22.451 1.00 88.62 92 LEU A C 1
ATOM 694 O O . LEU A 1 92 ? -6.861 6.647 -22.224 1.00 88.62 92 LEU A O 1
ATOM 698 N N . PRO A 1 93 ? -8.446 7.174 -23.700 1.00 82.06 93 PRO A N 1
ATOM 699 C CA . PRO A 1 93 ? -7.656 6.690 -24.825 1.00 82.06 93 PRO A CA 1
ATOM 700 C C . PRO A 1 93 ? -6.376 7.527 -24.981 1.00 82.06 93 PRO A C 1
ATOM 702 O O . PRO A 1 93 ? -6.443 8.755 -25.023 1.00 82.06 93 PRO A O 1
ATOM 705 N N . GLY A 1 94 ? -5.225 6.858 -25.097 1.00 73.81 94 GLY A N 1
ATOM 706 C CA . GLY A 1 94 ? -3.921 7.497 -25.323 1.00 73.81 94 GLY A CA 1
ATOM 707 C C . GLY A 1 94 ? -3.057 7.721 -24.076 1.00 73.81 94 GLY A C 1
ATOM 708 O O . GLY A 1 94 ? -1.999 8.335 -24.204 1.00 73.81 94 GLY A O 1
ATOM 709 N N . VAL A 1 95 ? -3.483 7.230 -22.906 1.00 65.56 95 VAL A N 1
ATOM 710 C CA . VAL A 1 95 ? -2.677 7.119 -21.671 1.00 65.56 95 VAL A CA 1
ATOM 711 C C . VAL A 1 95 ? -2.611 5.687 -21.174 1.00 65.56 95 VAL A C 1
ATOM 713 O O . VAL A 1 95 ? -3.574 4.923 -21.429 1.00 65.56 95 VAL A O 1
#

pLDDT: mean 78.2, std 12.92, range [42.16, 91.25]

Mean predicted aligned error: 15.44 Å

Solvent-accessible surface area (backbone atoms only — not comparable to full-atom values): 6522 Å² total; per-residue (Å²): 138,86,82,78,80,82,76,84,69,90,65,80,79,76,80,44,74,64,58,50,52,54,51,46,45,53,58,53,62,70,63,60,43,70,70,56,54,53,50,52,51,52,54,30,45,76,70,71,54,61,75,78,90,76,87,78,89,85,79,88,54,93,90,55,80,55,59,41,80,73,79,54,47,50,82,90,49,57,78,92,76,29,52,96,66,84,78,78,84,50,96,52,91,95,96

Foldseek 3Di:
DDDDDDPPDPDPDPCDPVNVVVVCCCCPVVVDDPVNVVVVQVVCVVVVNHDPPDDDDDDDDPVDDDCCVPPNQPQPDPPVPGDPDHDDDDPDPPD

Radius of gyration: 28.9 Å; Cα contacts (8 Å, |Δi|>4): 32; chains: 1; bounding box: 50×61×74 Å

Sequence (95 aa):
MITRPVCRGYRGEEISRRSFISSSVIAGVGGLTLPQVLRQRAEAATAGRAVKDTAVIQIWLGGGPSHFETYDPKPDAPAEYRGPFGVIPTKLPGV

Secondary structure (DSSP, 8-state):
----------------HHHHHHHHHHHHTTT--HHHHHHHHHHHHHTT-PPP---------TT---HHHHT---TTS-TTTS-SS-PPPPSSTT-